Protein AF-A0A941EKQ9-F1 (afdb_monomer)

Secondary structure (DSSP, 8-state):
----------HHHHHHHHHHHHHHHHHHHHHHHHHTT-S-TTT-STTPPPPHHHHHHHHHHHHHHHHHHHHHHHHHHHHHHHHHHHHHHHTT-

pLDDT: mean 80.29, std 14.16, range [51.56, 96.06]

Mean predicted aligned error: 10.41 Å

Foldseek 3Di:
DDDDPDPDDPVVVVLVVVLVVLLVQLVCLQCVCVVVVVPPPPQPDPPHDDDPSNVCSNVVSVVSNVVSVVVVVVVVVVVVVVVVVVVVVVVVD

Nearest PDB structures (foldseek):
  8hcr-assembly1_M  TM=4.533E-01  e=9.659E+00  Mycobacterium tuberculosis variant bovis BCG

Radius of gyration: 22.0 Å; Cα contacts (8 Å, |Δi|>4): 46; chains: 1; bounding box: 45×41×63 Å

Structure (mmCIF, N/CA/C/O backbone):
data_AF-A0A941EKQ9-F1
#
_entry.id   AF-A0A941EKQ9-F1
#
loop_
_atom_site.group_PDB
_atom_site.id
_atom_site.type_symbol
_atom_site.label_atom_id
_atom_site.label_alt_id
_atom_site.label_comp_id
_atom_site.label_asym_id
_atom_site.label_entity_id
_atom_site.label_seq_id
_atom_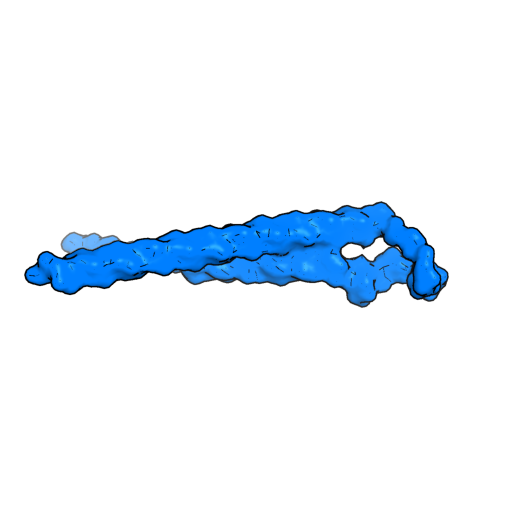site.pd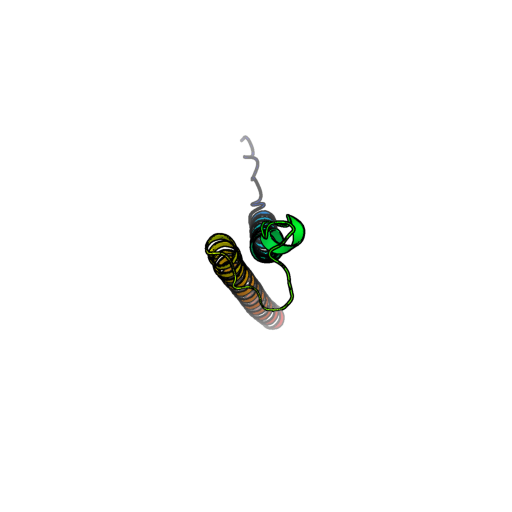bx_PDB_ins_code
_atom_site.Cartn_x
_atom_site.Cartn_y
_atom_site.Cartn_z
_atom_site.occupancy
_atom_site.B_iso_or_equiv
_atom_site.auth_seq_id
_atom_site.auth_comp_id
_atom_site.auth_asym_id
_atom_site.auth_atom_id
_atom_site.pdbx_PDB_model_num
ATOM 1 N N . MET A 1 1 ? -12.973 31.626 35.979 1.00 57.53 1 MET A N 1
ATOM 2 C CA . MET A 1 1 ? -12.033 30.562 35.563 1.00 57.53 1 MET A CA 1
ATOM 3 C C . MET A 1 1 ? -12.071 30.469 34.045 1.00 57.53 1 MET A C 1
ATOM 5 O O . MET A 1 1 ? -13.174 30.321 33.532 1.00 57.53 1 MET A O 1
ATOM 9 N N . PRO A 1 2 ? -10.950 30.615 33.319 1.00 58.59 2 PRO A N 1
ATOM 10 C CA . PRO A 1 2 ? -10.950 30.446 31.871 1.00 58.59 2 PRO A CA 1
ATOM 11 C C . PRO A 1 2 ? -11.081 28.957 31.538 1.00 58.59 2 PRO A C 1
ATOM 13 O O . PRO A 1 2 ? -10.279 28.138 31.984 1.00 58.59 2 PRO A O 1
ATOM 16 N N . SER A 1 3 ? -12.113 28.608 30.779 1.00 63.50 3 SER A N 1
ATOM 17 C CA . SER A 1 3 ? -12.301 27.284 30.195 1.00 63.50 3 SER A CA 1
ATOM 18 C C . SER A 1 3 ? -11.201 27.030 29.163 1.00 63.50 3 SER A C 1
ATOM 20 O O . SER A 1 3 ? -11.115 27.726 28.153 1.00 63.50 3 SER A O 1
ATOM 22 N N . GLN A 1 4 ? -10.338 26.040 29.413 1.00 66.00 4 GLN A N 1
ATOM 23 C CA . GLN A 1 4 ? -9.377 25.595 28.407 1.00 66.00 4 GLN A CA 1
ATOM 24 C C . GLN A 1 4 ? -10.127 25.072 27.170 1.00 66.00 4 GLN A C 1
ATOM 26 O O . GLN A 1 4 ? -11.016 24.225 27.319 1.00 66.00 4 GLN A O 1
ATO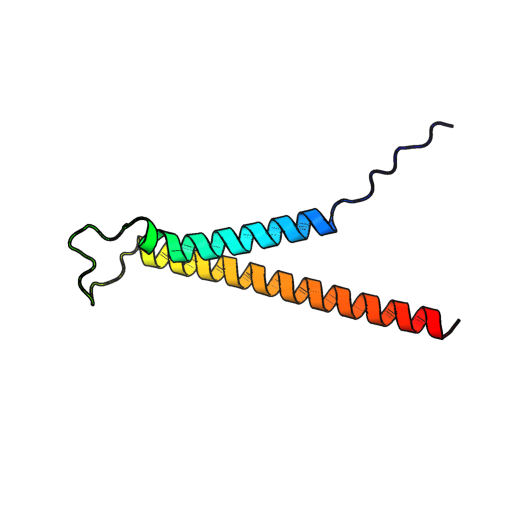M 31 N N . PRO A 1 5 ? -9.779 25.524 25.950 1.00 60.22 5 PRO A N 1
ATOM 32 C CA . PRO A 1 5 ? -10.291 24.917 24.734 1.00 60.22 5 PRO A CA 1
ATOM 33 C C . PRO A 1 5 ? -9.753 23.487 24.649 1.00 60.22 5 PRO A C 1
ATOM 35 O O . PRO A 1 5 ? -8.569 23.245 24.425 1.00 60.22 5 PRO A O 1
ATOM 38 N N . THR A 1 6 ? -10.639 22.520 24.866 1.00 58.78 6 THR A N 1
ATOM 39 C CA . THR A 1 6 ? -10.345 21.101 24.688 1.00 58.78 6 THR A CA 1
ATOM 40 C C . THR A 1 6 ? -10.181 20.838 23.196 1.00 58.78 6 THR A C 1
ATOM 42 O O . THR A 1 6 ? -11.152 20.712 22.449 1.00 58.78 6 THR A O 1
ATOM 45 N N . HIS A 1 7 ? -8.934 20.791 22.732 1.00 54.91 7 HIS A N 1
ATOM 46 C CA . HIS A 1 7 ? -8.620 20.383 21.370 1.00 54.91 7 HIS A CA 1
ATOM 47 C C . HIS A 1 7 ? -9.001 18.900 21.235 1.00 54.91 7 HIS A C 1
ATOM 49 O O . HIS A 1 7 ? -8.281 18.012 21.691 1.00 54.91 7 HIS A O 1
ATOM 55 N N . ARG A 1 8 ? -10.202 18.623 20.709 1.00 57.69 8 ARG A N 1
ATOM 56 C CA . ARG A 1 8 ? -10.657 17.246 20.488 1.00 57.69 8 ARG A CA 1
ATOM 57 C C . ARG A 1 8 ? -9.698 16.568 19.506 1.00 57.69 8 ARG A C 1
ATOM 59 O O . ARG A 1 8 ? -9.415 17.144 18.455 1.00 57.69 8 ARG A O 1
ATOM 66 N N . PRO A 1 9 ? -9.204 15.362 19.817 1.00 52.72 9 PRO A N 1
ATOM 67 C CA . PRO A 1 9 ? -8.191 14.712 19.005 1.00 52.72 9 PRO A CA 1
ATOM 68 C C . PRO A 1 9 ? -8.766 14.358 17.629 1.00 52.72 9 PRO A C 1
ATOM 70 O O . PRO A 1 9 ? -9.598 13.464 17.501 1.00 52.72 9 PRO A O 1
ATOM 73 N N . ALA A 1 10 ? -8.258 15.012 16.580 1.00 59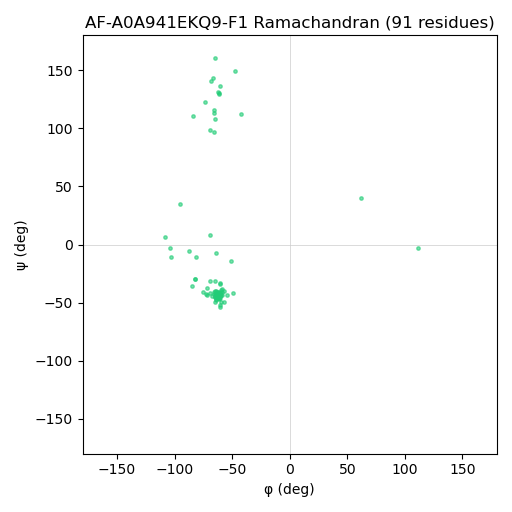.09 10 ALA A N 1
ATOM 74 C CA . ALA A 1 10 ? -8.459 14.638 15.173 1.00 59.09 10 ALA A CA 1
ATOM 75 C C . ALA A 1 10 ? -7.731 13.326 14.784 1.00 59.09 10 ALA A C 1
ATOM 77 O O . ALA A 1 10 ? -7.689 12.942 13.614 1.00 59.09 10 ALA A O 1
ATOM 78 N N . ALA A 1 11 ? -7.170 12.626 15.775 1.00 61.19 11 ALA A N 1
ATOM 79 C CA . ALA A 1 11 ? -6.344 11.433 15.652 1.00 61.19 11 ALA A CA 1
ATOM 80 C C . ALA A 1 11 ? -6.914 10.316 14.749 1.00 61.19 11 ALA A C 1
ATOM 82 O O . ALA A 1 11 ? -6.131 9.778 13.966 1.00 61.19 11 ALA A O 1
ATOM 83 N N . PRO A 1 12 ? -8.220 9.959 14.772 1.00 76.50 12 PRO A N 1
ATOM 84 C CA . PRO A 1 12 ? -8.703 8.862 13.931 1.00 76.50 12 PRO A CA 1
ATOM 85 C C . PRO A 1 12 ? -8.744 9.233 12.443 1.00 76.50 12 PRO A C 1
ATOM 87 O O . PRO A 1 12 ? -8.395 8.411 11.601 1.00 76.50 12 PRO A O 1
ATOM 90 N N . VAL A 1 13 ? -9.106 10.476 12.104 1.00 81.19 13 VAL A N 1
ATOM 91 C CA . VAL A 1 13 ? -9.160 10.932 10.704 1.00 81.19 13 VAL A CA 1
ATOM 92 C C . VAL A 1 13 ? -7.750 11.088 10.143 1.00 81.19 13 VAL A C 1
ATOM 94 O O . VAL A 1 13 ? -7.477 10.621 9.042 1.00 81.19 13 VAL A O 1
ATOM 97 N N . ALA A 1 14 ? -6.832 11.671 10.918 1.00 83.88 14 ALA A N 1
ATOM 98 C CA . ALA A 1 14 ? -5.435 11.812 10.512 1.00 83.88 14 ALA A CA 1
ATOM 99 C C . ALA A 1 14 ? -4.759 10.449 10.265 1.00 83.88 14 ALA A C 1
ATOM 101 O O . ALA A 1 14 ? -4.041 10.297 9.279 1.00 83.88 14 ALA A O 1
ATOM 102 N N . ALA A 1 15 ? -5.030 9.444 11.106 1.00 84.25 15 ALA A N 1
ATOM 103 C CA . ALA A 1 15 ? -4.506 8.090 10.920 1.00 84.25 15 ALA A CA 1
ATOM 104 C C . ALA A 1 15 ? -5.038 7.428 9.639 1.00 84.25 15 ALA A C 1
ATOM 106 O O . ALA A 1 15 ? -4.265 6.833 8.888 1.00 84.25 15 ALA A O 1
ATOM 107 N N . LEU A 1 16 ? -6.336 7.569 9.353 1.00 87.81 16 LEU A N 1
ATOM 108 C CA . LEU A 1 16 ? -6.939 7.044 8.124 1.00 87.81 16 LEU A CA 1
ATOM 109 C C . LEU A 1 16 ? -6.398 7.744 6.874 1.00 87.81 16 LEU A C 1
ATOM 111 O O . LEU A 1 16 ? -6.105 7.075 5.887 1.00 87.81 16 LEU A O 1
ATOM 115 N N . LEU A 1 17 ? -6.217 9.067 6.922 1.00 90.69 17 LEU A N 1
ATOM 116 C CA . LEU A 1 17 ? -5.600 9.825 5.832 1.00 90.69 17 LEU A CA 1
ATOM 117 C C . LEU A 1 17 ? -4.145 9.401 5.606 1.00 90.69 17 LEU A C 1
ATOM 119 O O . LEU A 1 17 ? -3.743 9.195 4.464 1.00 90.69 17 LEU A O 1
ATOM 123 N N . GLY A 1 18 ? -3.375 9.211 6.681 1.00 90.44 18 GLY A N 1
ATOM 124 C CA . GLY A 1 18 ? -2.004 8.705 6.603 1.00 90.44 18 GLY A CA 1
ATOM 125 C C . GLY A 1 18 ? -1.932 7.305 5.987 1.00 90.44 18 GLY A C 1
ATOM 126 O O . GLY A 1 18 ? -1.120 7.067 5.096 1.00 90.44 18 GLY A O 1
ATOM 127 N N . LEU A 1 19 ? -2.823 6.394 6.393 1.00 90.50 19 LEU A N 1
ATOM 128 C CA . LEU A 1 19 ? -2.923 5.054 5.804 1.00 90.50 19 LEU A CA 1
ATOM 129 C C . LEU A 1 19 ? -3.341 5.101 4.332 1.00 90.50 19 LEU A C 1
ATOM 131 O O . LEU A 1 19 ? -2.747 4.409 3.509 1.00 90.50 19 LEU A O 1
ATOM 135 N N . GLY A 1 20 ? -4.316 5.942 3.986 1.00 90.94 20 GLY A N 1
ATOM 136 C CA . GLY A 1 20 ? -4.729 6.155 2.601 1.00 90.94 20 GLY A CA 1
ATOM 137 C C . GLY A 1 20 ? -3.579 6.662 1.731 1.00 90.94 20 GLY A C 1
ATOM 138 O O . GLY A 1 20 ? -3.360 6.144 0.637 1.00 90.94 20 GLY A O 1
ATOM 139 N N . LEU A 1 21 ? -2.789 7.610 2.241 1.00 93.81 21 LEU A N 1
ATOM 140 C CA . LEU A 1 21 ? -1.607 8.116 1.548 1.00 93.81 21 LEU A CA 1
ATOM 141 C C . LEU A 1 21 ? -0.550 7.021 1.347 1.00 93.81 21 LEU A C 1
ATOM 143 O O . LEU A 1 21 ? 0.028 6.937 0.268 1.00 93.81 21 LEU A O 1
ATOM 147 N N . LEU A 1 22 ? -0.324 6.157 2.342 1.00 92.94 22 LEU A N 1
ATOM 148 C CA . LEU A 1 22 ? 0.608 5.030 2.222 1.00 92.94 22 LEU A CA 1
ATOM 149 C C . LEU A 1 22 ? 0.147 3.998 1.187 1.00 92.94 22 LEU A C 1
ATOM 151 O O . LEU A 1 22 ? 0.970 3.506 0.418 1.00 92.94 22 LEU A O 1
ATOM 155 N N . VAL A 1 23 ? -1.154 3.701 1.121 1.00 93.19 23 VAL A N 1
ATOM 156 C CA . VAL A 1 23 ? -1.723 2.829 0.080 1.00 93.19 23 VAL A CA 1
ATOM 157 C C . VAL A 1 23 ? -1.496 3.430 -1.307 1.00 93.19 23 VAL A C 1
ATOM 159 O O . VAL A 1 23 ? -1.024 2.734 -2.206 1.00 93.19 23 VAL A O 1
ATOM 162 N N . LEU A 1 24 ? -1.782 4.725 -1.476 1.00 95.31 24 LEU A N 1
ATOM 163 C CA . LEU A 1 24 ? -1.561 5.432 -2.740 1.00 95.31 24 LEU A CA 1
ATOM 164 C C . LEU A 1 24 ? -0.081 5.460 -3.121 1.00 95.31 24 LEU A C 1
ATOM 166 O O . LEU A 1 24 ? 0.250 5.203 -4.274 1.00 95.31 24 LEU A O 1
ATOM 170 N N . LEU A 1 25 ? 0.806 5.723 -2.161 1.00 95.06 25 LEU A N 1
ATOM 171 C CA . LEU A 1 25 ? 2.247 5.743 -2.381 1.00 95.06 25 LEU A CA 1
ATOM 172 C C . LEU A 1 25 ? 2.771 4.359 -2.779 1.00 95.06 25 LEU A C 1
ATOM 174 O O . LEU A 1 25 ? 3.510 4.250 -3.752 1.00 95.06 25 LEU A O 1
ATOM 178 N N . GLY A 1 26 ? 2.364 3.301 -2.071 1.00 91.38 26 GLY A N 1
ATOM 179 C CA . GLY A 1 26 ? 2.749 1.927 -2.394 1.00 91.38 26 GLY A CA 1
ATOM 180 C C . GLY A 1 26 ? 2.255 1.503 -3.779 1.00 91.38 26 GLY A C 1
ATOM 181 O O . GLY A 1 26 ? 3.030 0.984 -4.580 1.00 91.38 26 GLY A O 1
ATOM 182 N N . GLY A 1 27 ? 0.991 1.798 -4.100 1.00 92.25 27 GLY A N 1
ATOM 183 C CA . GLY A 1 27 ? 0.428 1.555 -5.430 1.00 92.25 27 GLY A CA 1
ATOM 184 C C . GLY A 1 27 ? 1.127 2.357 -6.530 1.00 92.25 27 GLY A C 1
ATOM 185 O O . GLY A 1 27 ? 1.428 1.811 -7.590 1.00 92.25 27 GLY A O 1
ATOM 186 N N . TRP A 1 28 ? 1.444 3.628 -6.267 1.00 93.44 28 TRP A N 1
ATOM 187 C CA . TRP A 1 28 ? 2.190 4.467 -7.200 1.00 93.44 28 TRP A CA 1
ATOM 188 C C . TRP A 1 28 ? 3.594 3.927 -7.445 1.00 93.44 28 TRP A C 1
ATOM 190 O O . TRP A 1 28 ? 3.976 3.814 -8.597 1.00 93.44 28 TRP A O 1
ATOM 200 N N . LEU A 1 29 ? 4.340 3.526 -6.413 1.00 90.62 29 LEU A N 1
ATOM 201 C CA . LEU A 1 29 ? 5.676 2.939 -6.579 1.00 90.62 29 LEU A CA 1
ATOM 202 C C . LEU A 1 29 ? 5.649 1.670 -7.445 1.00 90.62 29 LEU A C 1
ATOM 204 O O . LEU A 1 29 ? 6.517 1.486 -8.292 1.00 90.62 29 LEU A O 1
ATOM 208 N N . ILE A 1 30 ? 4.618 0.833 -7.303 1.00 89.50 30 ILE A N 1
ATOM 209 C CA . ILE A 1 30 ? 4.436 -0.342 -8.167 1.00 89.50 30 ILE A CA 1
ATOM 210 C C . ILE A 1 30 ? 4.157 0.076 -9.617 1.00 89.50 30 ILE A C 1
ATOM 212 O O . ILE A 1 30 ? 4.684 -0.533 -10.546 1.00 89.50 30 ILE A O 1
ATOM 216 N N . ALA A 1 31 ? 3.320 1.093 -9.827 1.00 87.56 31 ALA A N 1
ATOM 217 C CA . ALA A 1 31 ? 2.883 1.516 -11.156 1.00 87.56 31 ALA A CA 1
ATOM 218 C C . ALA A 1 31 ? 3.887 2.434 -11.880 1.00 87.56 31 ALA A C 1
ATOM 220 O O . ALA A 1 31 ? 3.955 2.419 -13.110 1.00 87.56 31 ALA A O 1
ATOM 221 N N . ALA A 1 32 ? 4.667 3.224 -11.141 1.00 87.69 32 ALA A N 1
ATOM 222 C CA . ALA A 1 32 ? 5.499 4.311 -11.649 1.00 87.69 32 ALA A CA 1
ATOM 223 C C . ALA A 1 32 ? 6.468 3.877 -12.761 1.00 87.69 32 ALA A C 1
ATOM 225 O O . ALA A 1 32 ? 6.498 4.566 -13.780 1.00 87.69 32 ALA A O 1
ATOM 226 N N . PRO A 1 33 ? 7.178 2.732 -12.672 1.00 80.00 33 PRO A N 1
ATOM 227 C CA . PRO A 1 33 ? 8.071 2.294 -13.745 1.00 80.00 33 PRO A CA 1
ATOM 228 C C . PRO A 1 33 ? 7.367 2.063 -15.086 1.00 80.00 33 PRO A C 1
ATOM 230 O O . PRO A 1 33 ? 7.949 2.316 -16.142 1.00 80.00 33 PRO A O 1
ATOM 233 N N . PHE A 1 34 ? 6.109 1.619 -15.038 1.00 82.81 34 PHE A N 1
ATOM 234 C CA . PHE A 1 34 ? 5.294 1.322 -16.215 1.00 82.81 34 PHE A CA 1
ATOM 235 C C . PHE A 1 34 ? 4.607 2.571 -16.769 1.00 82.81 34 PHE A C 1
ATOM 237 O O . PHE A 1 34 ? 4.471 2.710 -17.979 1.00 82.81 34 PHE A O 1
ATOM 244 N N . VAL A 1 35 ? 4.191 3.489 -15.890 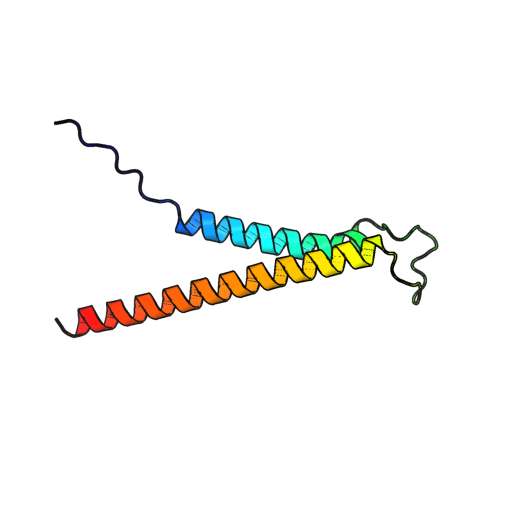1.00 85.19 35 VAL A N 1
ATOM 245 C CA . VAL A 1 35 ? 3.535 4.749 -16.274 1.00 85.19 35 VAL A CA 1
ATOM 246 C C . VAL A 1 35 ? 4.541 5.753 -16.835 1.00 85.19 35 VAL A C 1
ATOM 248 O O . VAL A 1 35 ? 4.249 6.434 -17.813 1.00 85.19 35 VAL A O 1
ATOM 251 N N . LEU A 1 36 ? 5.723 5.848 -16.224 1.00 82.19 36 LEU A N 1
ATOM 252 C CA . LEU A 1 36 ? 6.752 6.826 -16.590 1.00 82.19 36 LEU A CA 1
ATOM 253 C C . LEU A 1 36 ? 7.686 6.332 -17.698 1.00 82.19 36 LEU A C 1
ATOM 255 O O . LEU A 1 36 ? 8.529 7.096 -18.158 1.00 82.19 36 LEU A O 1
ATOM 259 N N . GLY A 1 37 ? 7.554 5.074 -18.128 1.00 67.38 37 GLY A N 1
ATOM 260 C CA . GLY A 1 37 ? 8.391 4.523 -19.190 1.00 67.38 37 GLY A CA 1
ATOM 261 C C . GLY A 1 37 ? 9.874 4.505 -18.815 1.00 67.38 37 GLY A C 1
ATOM 262 O O . GLY A 1 37 ? 10.722 4.781 -19.656 1.00 67.38 37 GLY A O 1
ATOM 263 N N . TYR A 1 38 ? 10.214 4.166 -17.561 1.00 64.06 38 TYR A N 1
ATOM 264 C CA . TYR A 1 38 ? 11.621 3.988 -17.139 1.00 64.06 38 TYR A CA 1
ATOM 265 C C . TYR A 1 38 ? 12.329 2.830 -17.848 1.00 64.06 38 TYR A C 1
ATOM 267 O O . TYR A 1 38 ? 13.536 2.629 -17.725 1.00 64.06 38 TYR A O 1
ATOM 275 N N . HIS A 1 39 ? 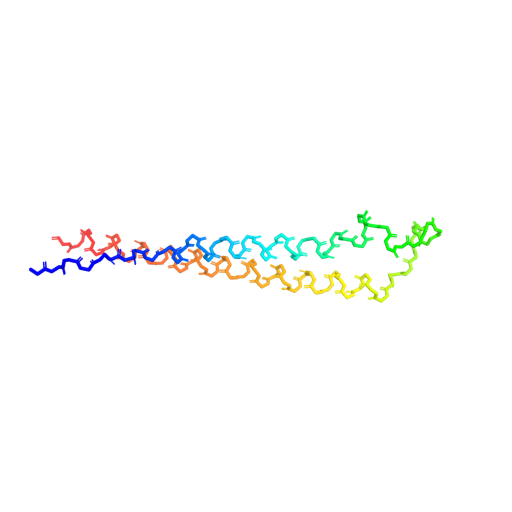11.568 2.072 -18.613 1.00 58.78 39 HIS A N 1
ATOM 276 C CA . HIS A 1 39 ? 12.056 1.188 -19.639 1.00 58.78 39 HIS A CA 1
ATOM 277 C C . HIS A 1 39 ? 12.250 2.026 -20.905 1.00 58.78 39 HIS A C 1
ATOM 279 O O . HIS A 1 39 ? 11.267 2.503 -21.469 1.00 58.78 39 HIS A O 1
ATOM 285 N N . GLY A 1 40 ? 13.500 2.247 -21.323 1.00 53.09 40 GLY A N 1
ATOM 286 C CA . GLY A 1 40 ? 13.798 3.014 -22.535 1.00 53.09 40 GLY A CA 1
ATOM 287 C C . GLY A 1 40 ? 12.943 2.545 -23.716 1.00 53.09 40 GLY A C 1
ATOM 288 O O . GLY A 1 40 ? 12.570 1.375 -23.777 1.00 53.09 40 GLY A O 1
ATOM 289 N N . ALA A 1 41 ? 12.622 3.453 -24.641 1.00 53.28 41 ALA A N 1
ATOM 290 C CA . ALA A 1 41 ? 11.670 3.245 -25.740 1.00 53.28 41 ALA A CA 1
ATOM 291 C C . ALA A 1 41 ? 11.905 1.976 -26.601 1.00 53.28 41 ALA A C 1
ATOM 293 O O . ALA A 1 41 ? 10.997 1.548 -27.308 1.00 53.28 41 ALA A O 1
ATOM 294 N N . ASP A 1 42 ? 13.076 1.340 -26.495 1.00 53.50 42 ASP A N 1
ATOM 295 C CA . ASP A 1 42 ? 13.453 0.109 -27.197 1.00 53.50 42 ASP A CA 1
ATOM 296 C C . ASP A 1 42 ? 13.407 -1.178 -26.340 1.00 53.50 42 ASP A C 1
ATOM 298 O O . ASP A 1 42 ? 13.461 -2.283 -26.886 1.00 53.50 42 ASP A O 1
ATOM 302 N N . ASP A 1 43 ? 13.257 -1.064 -25.017 1.00 53.66 43 ASP A N 1
ATOM 303 C CA . ASP A 1 43 ? 13.497 -2.146 -24.048 1.00 53.66 43 ASP A CA 1
ATOM 304 C C . ASP A 1 43 ? 12.216 -2.799 -23.495 1.00 53.66 43 ASP A C 1
ATOM 306 O O . ASP A 1 43 ? 12.298 -3.781 -22.772 1.00 53.66 43 ASP A O 1
ATOM 310 N N . GLN A 1 44 ? 11.006 -2.338 -23.842 1.00 51.56 44 GLN A N 1
ATOM 311 C CA . GLN A 1 44 ? 9.748 -3.043 -23.498 1.00 51.56 44 GLN A CA 1
ATOM 312 C C . GLN A 1 44 ? 9.223 -3.952 -24.614 1.00 51.56 44 GLN A C 1
ATOM 314 O O . GLN A 1 44 ? 8.013 -4.138 -24.781 1.00 51.56 44 GLN A O 1
ATOM 319 N N . ARG A 1 45 ? 10.109 -4.591 -25.381 1.00 56.88 45 ARG A N 1
ATOM 320 C CA . ARG A 1 45 ? 9.677 -5.774 -26.137 1.00 56.88 45 ARG A CA 1
ATOM 321 C C . ARG A 1 45 ? 9.245 -6.835 -25.120 1.00 56.88 45 ARG A C 1
ATOM 323 O O . ARG A 1 45 ? 9.960 -7.089 -24.153 1.00 56.88 45 ARG A O 1
ATOM 330 N N . ARG A 1 46 ? 8.061 -7.436 -25.308 1.00 53.47 46 ARG A N 1
ATOM 331 C CA . ARG A 1 46 ? 7.559 -8.548 -24.474 1.00 53.47 46 ARG A CA 1
ATOM 332 C C . ARG A 1 46 ? 8.697 -9.543 -24.203 1.00 53.47 46 ARG A C 1
ATOM 334 O O . ARG A 1 46 ? 9.159 -10.189 -25.136 1.00 53.47 46 ARG A O 1
ATOM 341 N N . GLY A 1 47 ? 9.135 -9.645 -22.946 1.00 59.12 47 GLY A N 1
ATOM 342 C CA . GLY A 1 47 ? 10.208 -10.555 -22.522 1.00 59.12 47 GLY A CA 1
ATOM 343 C C . GLY A 1 47 ? 11.521 -9.901 -22.074 1.00 59.12 47 GLY A C 1
ATOM 344 O O . GLY A 1 47 ? 12.408 -10.623 -21.627 1.00 59.12 47 GLY A O 1
ATOM 345 N N . ALA A 1 48 ? 11.664 -8.576 -22.143 1.00 65.69 48 ALA A N 1
ATOM 346 C CA . ALA A 1 48 ? 12.839 -7.901 -21.597 1.00 65.69 48 ALA A CA 1
ATOM 347 C C . ALA A 1 48 ? 12.923 -8.002 -20.063 1.00 65.69 48 ALA A C 1
ATOM 349 O O . ALA A 1 48 ? 11.915 -7.964 -19.349 1.00 65.69 48 ALA A O 1
ATOM 350 N N . ALA A 1 49 ? 14.148 -8.137 -19.551 1.00 73.94 49 ALA A N 1
ATOM 351 C CA . ALA A 1 49 ? 14.399 -8.252 -18.122 1.00 73.94 49 ALA A CA 1
ATOM 352 C C . ALA A 1 49 ? 14.093 -6.932 -17.399 1.00 73.94 49 ALA A C 1
ATOM 354 O O . ALA A 1 49 ? 14.423 -5.851 -17.879 1.00 73.94 49 ALA A O 1
ATOM 355 N N . TRP A 1 50 ? 13.505 -7.013 -16.202 1.00 79.06 50 TRP A N 1
ATOM 356 C CA . TRP A 1 50 ? 13.289 -5.826 -15.375 1.00 79.06 50 TRP A CA 1
ATOM 357 C C . TRP A 1 50 ? 14.616 -5.155 -15.025 1.00 79.06 50 TRP A C 1
ATOM 359 O O . TRP A 1 50 ? 15.572 -5.815 -14.597 1.00 79.06 50 TRP A O 1
ATOM 369 N N . THR A 1 51 ? 14.656 -3.828 -15.120 1.00 82.06 51 THR A N 1
ATOM 370 C CA . THR A 1 51 ? 15.798 -3.059 -14.626 1.00 82.06 51 THR A CA 1
ATOM 371 C C . THR A 1 51 ? 15.904 -3.207 -13.102 1.00 82.06 51 THR A C 1
ATOM 373 O O . THR A 1 51 ? 14.959 -3.619 -12.417 1.00 82.06 51 THR A O 1
ATOM 376 N N . ALA A 1 52 ? 17.081 -2.911 -12.545 1.00 83.00 52 ALA A N 1
ATOM 377 C CA . ALA A 1 52 ? 17.259 -2.897 -11.093 1.00 83.00 52 ALA A CA 1
ATOM 378 C C . ALA A 1 52 ? 16.324 -1.871 -10.424 1.00 83.00 52 ALA A C 1
ATOM 380 O O . ALA A 1 52 ? 15.718 -2.186 -9.405 1.00 83.00 52 ALA A O 1
ATOM 381 N N . ALA A 1 53 ? 16.140 -0.700 -11.045 1.00 82.06 53 ALA A N 1
ATOM 382 C CA . ALA A 1 53 ? 15.234 0.343 -10.566 1.00 82.06 53 ALA A CA 1
ATOM 383 C C . ALA A 1 53 ? 13.784 -0.157 -10.480 1.00 82.06 53 ALA A C 1
ATOM 385 O O . ALA A 1 53 ? 13.184 -0.099 -9.413 1.00 82.06 53 ALA A O 1
ATOM 386 N N . THR A 1 54 ? 13.262 -0.784 -11.542 1.00 85.25 54 THR A N 1
ATOM 387 C CA . THR A 1 54 ? 11.903 -1.354 -11.536 1.00 85.25 54 THR A CA 1
ATOM 388 C C . THR A 1 54 ? 11.718 -2.401 -10.443 1.00 85.25 54 THR A C 1
ATOM 390 O O . THR A 1 54 ? 10.685 -2.428 -9.780 1.00 85.25 54 THR A O 1
ATOM 393 N N . ARG A 1 55 ? 12.717 -3.268 -10.226 1.00 87.62 55 ARG A N 1
ATOM 394 C CA . ARG A 1 55 ? 12.664 -4.261 -9.143 1.00 87.62 55 ARG A CA 1
ATOM 395 C C . ARG A 1 55 ? 12.571 -3.600 -7.771 1.00 87.62 55 ARG A C 1
ATOM 397 O O . ARG A 1 55 ? 11.778 -4.049 -6.944 1.00 87.62 55 ARG A O 1
ATOM 404 N N . VAL A 1 56 ? 13.361 -2.556 -7.532 1.00 89.88 56 VAL A N 1
ATOM 405 C CA . VAL A 1 56 ? 13.338 -1.810 -6.268 1.00 89.88 56 VAL A CA 1
ATOM 406 C C . VAL A 1 56 ? 11.998 -1.104 -6.082 1.00 89.88 56 VAL A C 1
ATOM 408 O O . VAL A 1 56 ? 11.371 -1.305 -5.048 1.00 89.88 56 VAL A O 1
ATOM 411 N N . ASP A 1 57 ? 11.509 -0.378 -7.086 1.00 87.06 57 ASP A N 1
ATOM 412 C CA . ASP A 1 57 ? 10.251 0.373 -6.992 1.00 87.06 57 ASP A CA 1
ATOM 413 C C . ASP A 1 57 ? 9.054 -0.549 -6.725 1.00 87.06 57 ASP A C 1
ATOM 415 O O . ASP A 1 57 ? 8.267 -0.313 -5.806 1.00 87.06 57 ASP A O 1
ATOM 419 N N . VAL A 1 58 ? 8.957 -1.662 -7.459 1.00 90.31 58 VAL A N 1
ATOM 420 C CA . VAL A 1 58 ? 7.872 -2.636 -7.283 1.00 90.31 58 VAL A CA 1
ATOM 421 C C . VAL A 1 58 ? 7.964 -3.342 -5.931 1.00 90.31 58 VAL A C 1
ATOM 423 O O . VAL A 1 58 ? 6.946 -3.488 -5.258 1.00 90.31 58 VAL A O 1
ATOM 426 N N . SER A 1 59 ? 9.155 -3.778 -5.505 1.00 94.00 59 SER A N 1
ATOM 427 C CA . SER A 1 59 ? 9.307 -4.480 -4.219 1.00 94.00 59 SER A CA 1
ATOM 428 C C . SER A 1 59 ? 9.087 -3.555 -3.020 1.00 94.00 59 SER A C 1
ATOM 430 O O . SER A 1 59 ? 8.379 -3.933 -2.085 1.00 94.00 59 SER A O 1
ATOM 432 N N . ALA A 1 60 ? 9.613 -2.329 -3.064 1.00 93.31 60 ALA A N 1
ATOM 433 C CA . ALA A 1 60 ? 9.380 -1.318 -2.040 1.00 93.31 60 ALA A CA 1
ATOM 434 C C . ALA A 1 60 ? 7.905 -0.900 -2.001 1.00 93.31 60 ALA A C 1
ATOM 436 O O . ALA A 1 60 ? 7.303 -0.869 -0.926 1.00 93.31 60 ALA A O 1
ATOM 437 N N . GLY A 1 61 ? 7.293 -0.656 -3.163 1.00 92.50 61 GLY A N 1
ATOM 438 C CA . GLY A 1 61 ? 5.873 -0.340 -3.269 1.00 92.50 61 GLY A CA 1
ATOM 439 C C . GLY A 1 61 ? 4.980 -1.456 -2.728 1.00 92.50 61 GLY A C 1
ATOM 440 O O . GLY A 1 61 ? 4.070 -1.188 -1.944 1.00 92.50 61 GLY A O 1
ATOM 441 N N . ALA A 1 62 ? 5.288 -2.715 -3.054 1.00 94.38 62 ALA A N 1
ATOM 442 C CA . ALA A 1 62 ? 4.580 -3.880 -2.526 1.00 94.38 62 ALA A CA 1
ATOM 443 C C . ALA A 1 62 ? 4.715 -4.001 -1.003 1.00 94.38 62 ALA A C 1
ATOM 445 O O . ALA A 1 62 ? 3.721 -4.266 -0.325 1.00 94.38 62 ALA A O 1
ATOM 446 N N . ALA A 1 63 ? 5.908 -3.764 -0.450 1.00 96.06 63 ALA A N 1
ATOM 447 C CA . ALA A 1 63 ? 6.126 -3.785 0.994 1.00 96.06 63 ALA A CA 1
ATOM 448 C C . ALA A 1 63 ? 5.329 -2.681 1.709 1.00 96.06 63 ALA A C 1
ATOM 450 O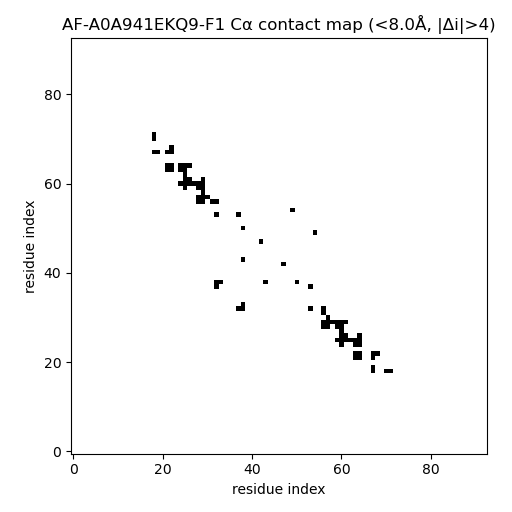 O . ALA A 1 63 ? 4.621 -2.962 2.678 1.00 96.06 63 ALA A O 1
ATOM 451 N N . VAL A 1 64 ? 5.384 -1.444 1.204 1.00 94.81 64 VAL A N 1
ATOM 452 C CA . VAL A 1 64 ? 4.623 -0.308 1.753 1.00 94.81 64 VAL A CA 1
ATOM 453 C C . VAL A 1 64 ? 3.122 -0.583 1.692 1.00 94.81 64 VAL A C 1
ATOM 455 O O . VAL A 1 64 ? 2.420 -0.404 2.690 1.00 94.81 64 VAL A O 1
ATOM 458 N N . LEU A 1 65 ? 2.631 -1.074 0.551 1.00 92.75 65 LEU A N 1
ATOM 459 C CA . LEU A 1 65 ? 1.222 -1.401 0.367 1.00 92.75 65 LEU A CA 1
ATOM 460 C C . LEU A 1 65 ? 0.771 -2.514 1.322 1.00 92.75 65 LEU A C 1
ATOM 462 O O . LEU A 1 65 ? -0.272 -2.381 1.960 1.00 92.75 65 LEU A O 1
ATOM 466 N N . ALA A 1 66 ? 1.562 -3.580 1.468 1.00 94.62 66 ALA A N 1
ATOM 467 C CA . ALA A 1 66 ? 1.249 -4.685 2.370 1.00 94.62 66 ALA A CA 1
ATOM 468 C C . ALA A 1 66 ? 1.149 -4.222 3.831 1.00 94.62 66 ALA A C 1
ATOM 470 O O . ALA A 1 66 ? 0.190 -4.570 4.521 1.00 94.62 66 ALA A O 1
ATOM 471 N N . VAL A 1 67 ? 2.092 -3.392 4.289 1.00 95.56 67 VAL A N 1
ATOM 472 C CA . VAL A 1 67 ? 2.066 -2.818 5.644 1.00 95.56 67 VAL A CA 1
ATOM 473 C C . VAL A 1 67 ? 0.843 -1.921 5.834 1.00 95.56 67 VAL A C 1
ATOM 475 O O . VAL A 1 67 ? 0.154 -2.039 6.848 1.00 95.56 67 VAL A O 1
ATOM 478 N N . ALA A 1 68 ? 0.532 -1.062 4.861 1.00 91.88 68 ALA A N 1
ATOM 479 C CA . ALA A 1 68 ? -0.622 -0.170 4.937 1.00 91.88 68 ALA A CA 1
ATOM 480 C C . ALA A 1 68 ? -1.947 -0.949 5.000 1.00 91.88 68 ALA A C 1
ATOM 482 O O . ALA A 1 68 ? -2.810 -0.643 5.825 1.00 91.88 68 ALA A O 1
ATOM 483 N N . VAL A 1 69 ? -2.088 -2.001 4.187 1.00 92.25 69 VAL A N 1
ATOM 484 C CA . VAL A 1 69 ? -3.263 -2.884 4.202 1.00 92.25 69 VAL A CA 1
ATOM 485 C C . VAL A 1 69 ? -3.365 -3.639 5.527 1.00 92.25 69 VAL A C 1
ATOM 487 O O . VAL A 1 69 ? -4.439 -3.666 6.127 1.00 92.25 69 VAL A O 1
ATOM 490 N N . ALA A 1 70 ? -2.265 -4.201 6.033 1.00 94.38 70 ALA A N 1
ATOM 491 C CA . ALA A 1 70 ? -2.255 -4.897 7.319 1.00 94.38 70 ALA A CA 1
ATOM 492 C C . ALA A 1 70 ? -2.647 -3.966 8.478 1.00 94.38 70 ALA A C 1
ATOM 494 O O . ALA A 1 70 ? -3.458 -4.339 9.328 1.00 94.38 70 ALA A O 1
ATOM 495 N N . ALA A 1 71 ? -2.129 -2.736 8.488 1.00 92.44 71 ALA A N 1
ATOM 496 C CA . ALA A 1 71 ? -2.476 -1.732 9.487 1.00 92.44 71 ALA A CA 1
ATOM 497 C C . ALA A 1 71 ? -3.956 -1.328 9.405 1.00 92.44 71 ALA A C 1
ATOM 499 O O . ALA A 1 71 ? -4.614 -1.205 10.440 1.00 92.44 71 ALA A O 1
ATOM 500 N N . LEU A 1 72 ? -4.508 -1.191 8.195 1.00 89.75 72 LEU A N 1
ATOM 501 C CA . LEU A 1 72 ? -5.929 -0.906 8.001 1.00 89.75 72 LEU A CA 1
ATOM 502 C C . LEU A 1 72 ? -6.811 -2.053 8.520 1.00 89.75 72 LEU A C 1
ATOM 504 O O . LEU A 1 72 ? -7.767 -1.814 9.260 1.00 89.75 72 LEU A O 1
ATOM 508 N N . LEU A 1 73 ? -6.466 -3.302 8.203 1.00 91.81 73 LEU A N 1
ATOM 509 C CA . LEU A 1 73 ? -7.173 -4.477 8.719 1.00 91.81 73 LEU A CA 1
ATOM 510 C C . LEU A 1 73 ? -7.097 -4.549 10.251 1.00 91.81 73 LEU A C 1
ATOM 512 O O . LEU A 1 73 ? -8.123 -4.719 10.909 1.00 91.81 73 LEU A O 1
ATOM 516 N N . GLY A 1 74 ? -5.916 -4.335 10.835 1.00 92.31 74 GLY A N 1
ATOM 517 C CA . GLY A 1 74 ? -5.734 -4.302 12.288 1.00 92.31 74 GLY A CA 1
ATOM 518 C C . GLY A 1 74 ? -6.548 -3.198 12.968 1.00 92.31 74 GLY A C 1
ATOM 519 O O . GLY A 1 74 ? -7.179 -3.442 14.002 1.00 92.31 74 GLY A O 1
ATOM 520 N N . TYR A 1 75 ? -6.598 -2.006 12.365 1.00 88.25 75 TYR A N 1
ATOM 521 C CA . TYR A 1 75 ? -7.431 -0.901 12.835 1.00 88.25 75 TYR A CA 1
ATOM 522 C C . TYR A 1 75 ? -8.916 -1.283 12.821 1.00 88.25 75 TYR A C 1
ATOM 524 O O . TYR A 1 75 ? -9.574 -1.210 13.858 1.00 88.25 75 TYR A O 1
ATOM 532 N N . THR A 1 76 ? -9.431 -1.776 11.688 1.00 88.25 76 THR A N 1
ATOM 533 C CA . THR A 1 76 ? -10.851 -2.160 11.562 1.00 88.25 76 THR A CA 1
ATOM 534 C C . THR A 1 76 ? -11.253 -3.284 12.521 1.00 88.25 76 THR A C 1
ATOM 536 O O . THR A 1 76 ? -12.295 -3.182 13.172 1.00 88.25 76 THR A O 1
ATOM 539 N N . ALA A 1 77 ? -10.415 -4.313 12.685 1.00 90.81 77 ALA A N 1
ATOM 540 C CA . ALA A 1 77 ? -10.656 -5.401 13.632 1.00 90.81 77 ALA A CA 1
ATOM 541 C C . ALA A 1 77 ? -10.704 -4.894 15.083 1.00 90.81 77 ALA A C 1
ATOM 543 O O . ALA A 1 77 ? -11.607 -5.254 15.844 1.00 90.81 77 ALA A O 1
ATOM 544 N N . SER A 1 78 ? -9.775 -4.008 15.452 1.00 89.00 78 SER A N 1
ATOM 545 C CA . SER A 1 78 ? -9.730 -3.398 16.785 1.00 89.00 78 SER A CA 1
ATOM 546 C C . SER A 1 78 ? -10.965 -2.532 17.051 1.00 89.00 78 SER A C 1
ATOM 548 O O . SER A 1 78 ? -11.567 -2.623 18.124 1.00 89.00 78 SER A O 1
ATOM 550 N N . SER A 1 79 ? -11.394 -1.740 16.064 1.00 87.44 79 SER A N 1
ATOM 551 C CA . SER A 1 79 ? -12.607 -0.920 16.152 1.00 87.44 79 SER A CA 1
ATOM 552 C C . SER A 1 79 ? -13.871 -1.770 16.298 1.00 87.44 79 SER A C 1
ATOM 554 O O . SER A 1 79 ? -14.705 -1.478 17.157 1.00 87.44 79 SER A O 1
ATOM 556 N N . ALA A 1 80 ? -14.005 -2.849 15.523 1.00 87.25 80 ALA A N 1
ATOM 557 C CA . ALA A 1 80 ? -15.144 -3.761 15.619 1.00 87.25 80 ALA A CA 1
ATOM 558 C C . ALA A 1 80 ? -15.204 -4.456 16.991 1.00 87.25 80 ALA A C 1
ATOM 560 O O . ALA A 1 80 ? -16.264 -4.519 17.621 1.00 87.25 80 ALA A O 1
ATOM 561 N N . ALA A 1 81 ? -14.056 -4.920 17.497 1.00 90.19 81 ALA A N 1
ATOM 562 C CA . ALA A 1 81 ? -13.959 -5.536 18.817 1.00 90.19 81 ALA A CA 1
ATOM 563 C C . ALA A 1 81 ? -14.347 -4.562 19.940 1.00 90.19 81 ALA A C 1
ATOM 565 O O . ALA A 1 81 ? -15.048 -4.946 20.881 1.00 90.19 81 ALA A O 1
ATOM 566 N N . TRP A 1 82 ? -13.927 -3.299 19.832 1.00 85.50 82 TRP A N 1
ATOM 567 C CA . TRP A 1 82 ? -14.321 -2.240 20.758 1.00 85.50 82 TRP A CA 1
ATOM 568 C C . TRP A 1 82 ? -15.841 -2.036 20.736 1.00 85.50 82 TRP A C 1
ATOM 570 O O . TRP A 1 82 ? -16.487 -2.193 21.769 1.00 85.50 82 TRP A O 1
ATOM 580 N N . GLN A 1 83 ? -16.446 -1.821 19.564 1.00 88.88 83 GLN A N 1
ATOM 581 C CA . GLN A 1 83 ? -17.897 -1.613 19.435 1.00 88.88 83 GLN A CA 1
ATOM 582 C C . GLN A 1 83 ? -18.719 -2.778 20.013 1.00 88.88 83 GLN A C 1
ATOM 584 O O . GLN A 1 83 ? -19.720 -2.555 20.699 1.00 88.88 83 GLN A O 1
ATOM 589 N N . ALA A 1 84 ? -18.277 -4.021 19.798 1.00 88.94 84 ALA A N 1
ATOM 590 C CA . ALA A 1 84 ? -18.932 -5.211 20.340 1.00 88.94 84 ALA A CA 1
ATOM 591 C C . ALA A 1 84 ? -18.885 -5.288 21.880 1.00 88.94 84 ALA A C 1
ATOM 593 O O . ALA A 1 84 ? -19.793 -5.838 22.505 1.00 88.94 84 ALA A O 1
ATOM 594 N N . ARG A 1 85 ? -17.830 -4.761 22.517 1.00 88.25 85 ARG A N 1
ATOM 595 C CA . ARG A 1 85 ? -17.743 -4.671 23.986 1.00 88.25 85 ARG A CA 1
ATOM 596 C C . ARG A 1 85 ? -18.683 -3.602 24.539 1.00 88.25 85 ARG A C 1
ATOM 598 O O . ARG A 1 85 ? -19.375 -3.881 25.509 1.00 88.25 85 ARG A O 1
ATOM 605 N N . TYR A 1 86 ? -18.756 -2.436 23.897 1.00 84.56 86 TYR A N 1
ATOM 606 C CA . TYR A 1 86 ? -19.643 -1.351 24.336 1.00 84.56 86 TYR A CA 1
ATOM 607 C C . TYR A 1 86 ? -21.119 -1.727 24.241 1.00 84.56 86 TYR A C 1
ATOM 609 O O . TYR A 1 86 ? -21.857 -1.487 25.189 1.00 84.56 86 TYR A O 1
ATOM 617 N N . ARG A 1 87 ? -21.544 -2.370 23.145 1.00 84.12 87 ARG A N 1
ATOM 618 C CA . ARG A 1 87 ? -22.937 -2.832 23.005 1.00 84.12 87 ARG A CA 1
ATOM 619 C C . ARG A 1 87 ? -23.351 -3.760 24.149 1.00 84.12 87 ARG A C 1
ATOM 621 O O . ARG A 1 87 ? -24.329 -3.484 24.825 1.00 84.12 87 ARG A O 1
ATOM 628 N N . ARG A 1 88 ? -22.534 -4.775 24.455 1.00 82.62 88 ARG A N 1
ATOM 629 C CA . ARG A 1 88 ? -22.799 -5.697 25.574 1.00 82.62 88 ARG A CA 1
ATOM 630 C C . ARG A 1 88 ? -22.866 -5.015 26.942 1.00 82.62 88 ARG A C 1
ATOM 632 O O . ARG A 1 88 ? -23.615 -5.474 27.790 1.00 82.62 88 ARG A O 1
ATOM 639 N N .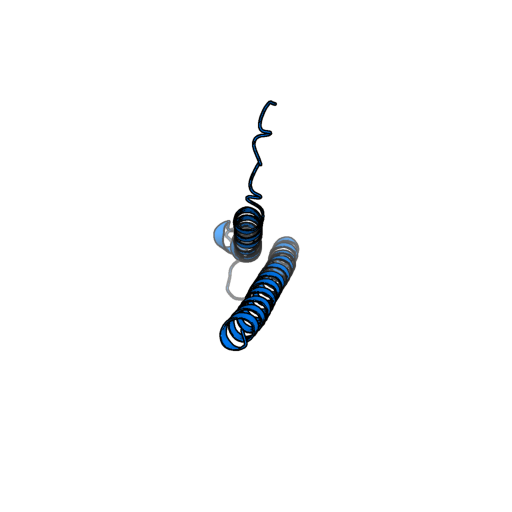 GLY A 1 89 ? -22.079 -3.962 27.165 1.00 83.31 89 GLY A N 1
ATOM 640 C CA . GLY A 1 89 ? -22.125 -3.199 28.415 1.00 83.31 89 GLY A CA 1
ATOM 641 C C . GLY A 1 89 ? -23.415 -2.392 28.585 1.00 83.31 89 GLY A C 1
ATOM 642 O O . GLY A 1 89 ? -23.872 -2.233 29.709 1.00 83.31 89 GLY A O 1
ATOM 643 N N . ASN A 1 90 ? -24.011 -1.925 27.485 1.00 78.31 90 ASN A N 1
ATOM 644 C CA . ASN A 1 90 ? -25.251 -1.147 27.510 1.00 78.31 90 ASN A CA 1
ATOM 645 C C . ASN A 1 90 ? -26.507 -2.023 27.620 1.00 78.31 90 ASN A C 1
ATOM 647 O O . ASN A 1 90 ? -27.492 -1.575 28.187 1.00 78.31 90 ASN A O 1
ATOM 651 N N . ASP A 1 91 ? -26.476 -3.250 27.092 1.00 78.50 91 ASP A N 1
ATOM 652 C CA . ASP A 1 91 ? -27.622 -4.174 27.132 1.00 78.50 91 ASP A CA 1
ATOM 653 C C . ASP A 1 91 ? -27.753 -4.917 28.483 1.00 78.50 91 ASP A C 1
ATOM 655 O O . ASP A 1 91 ? -28.741 -5.610 28.720 1.00 78.50 91 ASP A O 1
ATOM 659 N N . GLY A 1 92 ? -26.737 -4.824 29.350 1.00 65.31 92 GLY A N 1
ATOM 660 C CA . GLY A 1 92 ? -26.681 -5.481 30.663 1.00 65.31 92 GLY A CA 1
ATOM 661 C C . GLY A 1 92 ? -26.830 -4.544 31.868 1.00 65.31 92 GLY A C 1
ATOM 662 O O . GLY A 1 92 ? -26.626 -5.002 32.993 1.00 65.31 92 GLY A O 1
ATOM 663 N N . ALA A 1 93 ? -27.128 -3.262 31.636 1.00 54.94 93 ALA A N 1
ATOM 664 C CA . ALA A 1 93 ? -27.367 -2.228 32.648 1.00 54.94 93 ALA A CA 1
ATOM 665 C C . ALA A 1 93 ? -28.836 -1.786 32.617 1.00 54.94 93 ALA A C 1
ATOM 667 O O . ALA A 1 93 ? -29.372 -1.494 33.709 1.00 54.94 93 ALA A O 1
#

Solvent-accessible surface 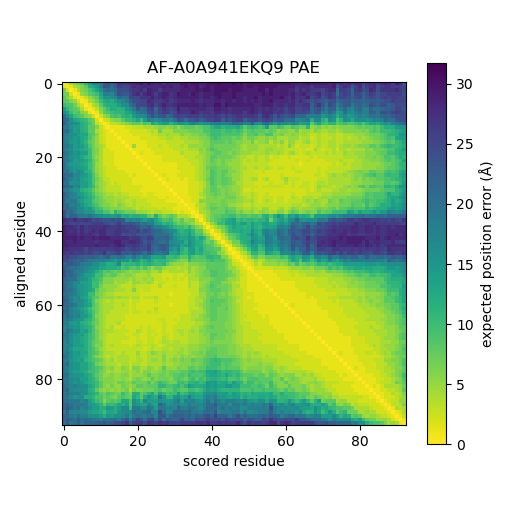area (backbone atoms only — not comparable to full-atom values): 5346 Å² total; per-residue (Å²): 131,87,79,76,83,79,78,74,80,62,58,69,62,54,50,52,51,52,38,51,48,37,36,51,51,10,53,43,34,48,44,42,44,72,76,69,46,75,51,54,98,82,52,74,53,93,84,53,79,79,50,73,65,48,51,49,34,34,52,52,9,47,51,43,27,51,52,29,51,51,50,50,52,53,49,53,52,53,51,52,54,48,54,58,53,53,52,57,58,63,79,75,109

Sequence (93 aa):
MPSQPTHRPAAPVAALLGLGLLVLLGGWLIAAPFVLGYHGADDQRRGAAWTAATRVDVSAGAAVLAVAVAALLGYTASSAAWQARYRRGNDGA

Organism: NCBI:txid1508375